Protein AF-A0A0U2YQA7-F1 (afdb_monomer_lite)

Radius of gyration: 14.61 Å; chains: 1; bounding box: 32×33×35 Å

Foldseek 3Di:
DFDPDPPDQQDQDHPDDDDDDDDDPPDPCVLVVVVVVLVVQLVVLHADDLVPDDRDALVSSCSNGVSLVVQLVVCCVVCVVPPPDDPSCVRNVSD

pLDDT: mean 96.43, std 2.33, range [85.69, 98.56]

Structure (mmCIF, N/CA/C/O backbone):
data_AF-A0A0U2YQA7-F1
#
_entry.id   AF-A0A0U2YQA7-F1
#
loop_
_atom_site.group_PDB
_atom_site.id
_atom_site.type_symbol
_atom_site.label_atom_id
_atom_site.label_alt_id
_atom_site.label_comp_id
_atom_site.label_asym_id
_atom_site.label_entity_id
_atom_site.label_seq_id
_atom_site.pdbx_PDB_ins_code
_atom_site.Cartn_x
_atom_site.Cartn_y
_atom_site.Cartn_z
_atom_site.occupancy
_atom_site.B_iso_or_equiv
_atom_site.auth_seq_id
_atom_site.auth_comp_id
_atom_site.auth_asym_id
_atom_site.auth_atom_id
_atom_site.pdbx_PDB_model_num
ATOM 1 N N . ARG A 1 1 ? 12.765 -15.266 4.229 1.00 93.00 1 ARG A N 1
ATOM 2 C CA . ARG A 1 1 ? 11.393 -15.763 4.488 1.00 93.00 1 ARG A CA 1
ATOM 3 C C . ARG A 1 1 ? 10.853 -15.053 5.722 1.00 93.00 1 ARG A C 1
ATOM 5 O O . ARG A 1 1 ? 11.563 -15.027 6.719 1.00 93.00 1 ARG A O 1
ATOM 12 N N . MET A 1 2 ? 9.669 -14.454 5.636 1.00 97.12 2 MET A N 1
ATOM 13 C CA . MET A 1 2 ? 8.974 -13.815 6.757 1.00 97.12 2 MET A CA 1
ATOM 14 C C . MET A 1 2 ? 8.249 -14.854 7.630 1.00 97.12 2 MET A C 1
ATOM 16 O O . MET A 1 2 ? 7.941 -15.954 7.163 1.00 97.12 2 MET A O 1
ATOM 20 N N . GLY A 1 3 ? 8.016 -14.499 8.897 1.00 96.81 3 GLY A N 1
ATOM 21 C CA . GLY A 1 3 ? 7.312 -15.318 9.890 1.00 96.81 3 GLY A CA 1
ATOM 22 C C . GLY A 1 3 ? 5.797 -15.092 9.914 1.00 96.81 3 GLY A C 1
ATOM 23 O O . GLY A 1 3 ? 5.219 -14.603 8.946 1.00 96.81 3 GLY A O 1
ATOM 24 N N . ALA A 1 4 ? 5.161 -15.467 11.028 1.00 97.25 4 ALA A N 1
ATOM 25 C CA . ALA A 1 4 ? 3.731 -15.255 11.252 1.00 97.25 4 ALA A CA 1
ATOM 26 C C . ALA A 1 4 ? 3.353 -13.764 11.190 1.00 97.25 4 ALA A C 1
ATOM 28 O O . ALA A 1 4 ? 4.142 -12.896 11.567 1.00 97.25 4 ALA A O 1
ATOM 29 N N . GLU A 1 5 ? 2.138 -13.477 10.723 1.00 96.06 5 GLU A N 1
ATOM 30 C CA . GLU A 1 5 ? 1.599 -12.118 10.722 1.00 96.06 5 GLU A CA 1
ATOM 31 C C . GLU A 1 5 ? 1.250 -11.640 12.138 1.00 96.06 5 GLU A C 1
ATOM 33 O O . GLU A 1 5 ? 0.900 -12.425 13.017 1.00 96.06 5 GLU A O 1
ATOM 38 N N . SER A 1 6 ? 1.324 -10.325 12.352 1.00 96.00 6 SER A N 1
ATOM 39 C CA . SER A 1 6 ? 0.995 -9.688 13.634 1.00 96.00 6 SER A CA 1
ATOM 40 C C . SER A 1 6 ? -0.496 -9.379 13.815 1.00 96.00 6 SER A C 1
ATOM 42 O O . SER A 1 6 ? -0.902 -8.962 14.894 1.00 96.00 6 SER A O 1
ATOM 44 N N . GLY A 1 7 ? -1.307 -9.517 12.760 1.00 95.12 7 GLY A N 1
ATOM 45 C CA . GLY A 1 7 ? -2.734 -9.168 12.763 1.00 95.12 7 GLY A CA 1
ATOM 46 C C . GLY A 1 7 ? -3.055 -7.680 12.548 1.00 95.12 7 GLY A C 1
ATOM 47 O O . GLY A 1 7 ? -4.230 -7.309 12.549 1.00 95.12 7 GLY A O 1
ATOM 48 N N . GLY A 1 8 ? -2.052 -6.817 12.337 1.00 97.06 8 GLY A N 1
ATOM 49 C CA . GLY A 1 8 ? -2.275 -5.396 12.042 1.00 97.06 8 GLY A CA 1
ATOM 50 C C . GLY A 1 8 ? -2.973 -5.171 10.693 1.00 97.06 8 GLY A C 1
ATOM 51 O O . GLY A 1 8 ? -2.564 -5.746 9.686 1.00 97.06 8 GLY A O 1
ATOM 52 N N . LEU A 1 9 ? -3.987 -4.295 10.659 1.00 97.56 9 LEU A N 1
ATOM 53 C CA . LEU A 1 9 ? -4.872 -4.081 9.494 1.00 97.56 9 LEU A CA 1
ATOM 54 C C . LEU A 1 9 ? -4.115 -3.737 8.203 1.00 97.56 9 LEU A C 1
ATOM 56 O O . LEU A 1 9 ? -4.416 -4.266 7.137 1.00 97.56 9 LEU A O 1
ATOM 60 N N . MET A 1 10 ? -3.108 -2.871 8.339 1.00 97.06 10 MET A N 1
ATOM 61 C CA . MET A 1 10 ? -2.232 -2.394 7.264 1.00 97.06 10 MET A CA 1
ATOM 62 C C . MET A 1 10 ? -0.791 -2.909 7.427 1.00 97.06 10 MET A C 1
ATOM 64 O O . MET A 1 10 ? 0.157 -2.318 6.910 1.00 97.06 10 MET A O 1
ATOM 68 N N . SER A 1 11 ? -0.596 -4.010 8.162 1.00 97.50 11 SER A N 1
ATOM 69 C CA . SER A 1 11 ? 0.727 -4.619 8.331 1.00 97.50 11 SER A CA 1
ATOM 70 C C . SER A 1 11 ? 1.225 -5.194 6.999 1.00 97.50 11 SER A C 1
ATOM 72 O O . SER A 1 11 ? 0.490 -5.893 6.296 1.00 97.50 11 SER A O 1
ATOM 74 N N . PHE A 1 12 ? 2.469 -4.878 6.628 1.00 97.88 12 PHE A N 1
ATOM 75 C CA . PHE A 1 12 ? 3.103 -5.406 5.415 1.00 97.88 12 PHE A CA 1
ATOM 76 C C . PHE A 1 12 ? 3.526 -6.883 5.553 1.00 97.88 12 PHE A C 1
ATOM 78 O O . PHE A 1 12 ? 3.190 -7.664 4.662 1.00 97.88 12 PHE A O 1
ATOM 85 N N . PRO A 1 13 ? 4.234 -7.304 6.624 1.00 97.06 13 PRO A N 1
ATOM 86 C CA . PRO A 1 13 ? 4.718 -8.677 6.729 1.00 97.06 13 PRO A CA 1
ATOM 87 C C . PRO A 1 13 ? 3.590 -9.713 6.797 1.00 97.06 13 PRO A C 1
ATOM 89 O O . PRO A 1 13 ? 2.698 -9.619 7.639 1.00 97.06 13 PRO A O 1
ATOM 92 N N . THR A 1 14 ? 3.698 -10.738 5.953 1.00 95.81 14 THR A N 1
ATOM 93 C CA . THR A 1 14 ? 2.860 -11.947 5.945 1.00 95.81 14 THR A CA 1
ATOM 94 C C . THR A 1 14 ? 3.752 -13.187 5.797 1.00 95.81 14 THR A C 1
ATOM 96 O O . THR A 1 14 ? 4.900 -13.058 5.352 1.00 95.81 14 THR A O 1
ATOM 99 N N . PRO A 1 15 ? 3.283 -14.395 6.165 1.00 97.06 15 PRO A N 1
ATOM 100 C CA . PRO A 1 15 ? 4.055 -15.618 5.969 1.00 97.06 15 PRO A CA 1
ATOM 101 C C . PRO A 1 15 ? 4.409 -15.829 4.493 1.00 97.06 15 PRO A C 1
ATOM 103 O O . PRO A 1 15 ? 3.530 -15.990 3.653 1.00 97.06 15 PRO A O 1
ATOM 106 N N . GLY A 1 16 ? 5.703 -15.873 4.166 1.00 96.62 16 GLY A N 1
ATOM 107 C CA . GLY A 1 16 ? 6.129 -16.022 2.775 1.00 96.62 16 GLY A CA 1
ATOM 108 C C . GLY A 1 16 ? 7.512 -15.461 2.480 1.00 96.62 16 GLY A C 1
ATOM 109 O O . GLY A 1 16 ? 8.384 -15.375 3.353 1.00 96.62 16 GLY A O 1
ATOM 110 N N . TRP A 1 17 ? 7.733 -15.103 1.221 1.00 97.31 17 TRP A N 1
ATOM 111 C CA . TRP A 1 17 ? 8.975 -14.500 0.751 1.00 97.31 17 TRP A CA 1
ATOM 112 C C . TRP A 1 17 ? 8.788 -13.002 0.557 1.00 97.31 17 TRP A C 1
ATOM 114 O O . TRP A 1 17 ? 7.766 -12.559 0.053 1.00 97.31 17 TRP A O 1
ATOM 124 N N . THR A 1 18 ? 9.797 -12.238 0.958 1.00 96.94 18 THR A N 1
ATOM 125 C CA . THR A 1 18 ? 9.907 -10.822 0.616 1.00 96.94 18 THR A CA 1
ATOM 126 C C . THR A 1 18 ? 11.085 -10.666 -0.331 1.00 96.94 18 THR A C 1
ATOM 128 O O . THR A 1 18 ? 12.106 -11.340 -0.152 1.00 96.94 18 THR A O 1
ATOM 131 N N . LEU A 1 19 ? 10.933 -9.801 -1.325 1.00 96.25 19 LEU A N 1
ATOM 132 C CA . LEU A 1 19 ? 11.978 -9.429 -2.262 1.00 96.25 19 LEU A CA 1
ATOM 133 C C . LEU A 1 19 ? 12.016 -7.906 -2.337 1.00 96.25 19 LEU A C 1
ATOM 135 O O . LEU A 1 19 ? 10.984 -7.264 -2.511 1.00 96.25 19 LEU A O 1
ATOM 139 N N . THR A 1 20 ? 13.216 -7.351 -2.230 1.00 96.12 20 THR A N 1
ATOM 140 C CA . THR A 1 20 ? 13.481 -5.932 -2.456 1.00 96.12 20 THR A CA 1
ATOM 141 C C . THR A 1 20 ? 14.549 -5.845 -3.528 1.00 96.12 20 THR A C 1
ATOM 143 O O . THR A 1 20 ? 15.553 -6.553 -3.447 1.00 96.12 20 THR A O 1
ATOM 146 N N . VAL A 1 21 ? 14.325 -4.995 -4.524 1.00 93.38 21 VAL A N 1
ATOM 147 C CA . VAL A 1 21 ? 15.266 -4.745 -5.615 1.00 93.38 21 VAL A CA 1
ATOM 148 C C . VAL A 1 21 ? 15.462 -3.245 -5.770 1.00 93.38 21 VAL A C 1
ATOM 150 O O . VAL A 1 21 ? 14.508 -2.484 -5.621 1.00 93.38 21 VAL A O 1
ATOM 153 N N . ASP A 1 22 ? 16.687 -2.844 -6.092 1.00 93.62 22 ASP A N 1
ATOM 154 C CA . ASP A 1 22 ? 17.017 -1.464 -6.428 1.00 93.62 22 ASP A CA 1
ATOM 155 C C . ASP A 1 22 ? 17.185 -1.363 -7.947 1.00 93.62 22 ASP A C 1
ATOM 157 O O . ASP A 1 22 ? 17.978 -2.089 -8.551 1.00 93.62 22 ASP A O 1
ATOM 161 N N . LEU A 1 23 ? 16.403 -0.481 -8.570 1.00 90.75 23 LEU A N 1
ATOM 162 C CA . LEU A 1 23 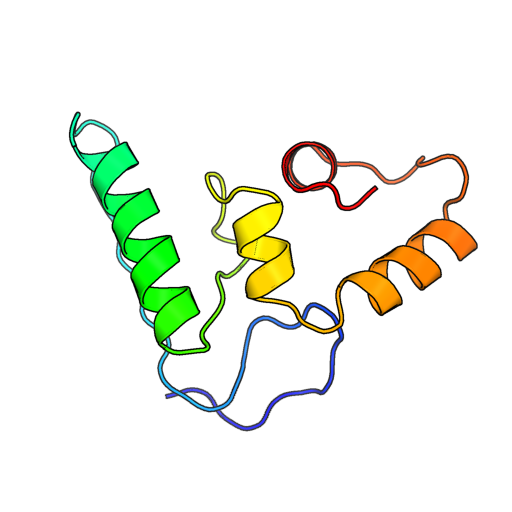? 16.363 -0.277 -10.018 1.00 90.75 23 LEU A CA 1
ATOM 163 C C . LEU A 1 23 ? 16.814 1.152 -10.342 1.00 90.75 23 LEU A C 1
ATOM 165 O O . LEU A 1 23 ? 16.489 2.094 -9.619 1.00 90.75 23 LEU A O 1
ATOM 169 N N . ALA A 1 24 ? 17.559 1.331 -11.433 1.00 90.94 24 ALA A N 1
ATOM 170 C CA . ALA A 1 24 ? 18.030 2.651 -11.842 1.00 90.94 24 ALA A CA 1
ATOM 171 C C . ALA A 1 24 ? 16.858 3.534 -12.315 1.00 90.94 24 ALA A C 1
ATOM 173 O O . ALA A 1 24 ? 16.153 3.187 -13.259 1.00 90.94 24 ALA A O 1
ATOM 174 N N . ALA A 1 25 ? 16.686 4.707 -11.700 1.00 85.69 25 ALA A N 1
ATOM 175 C CA . ALA A 1 25 ? 15.522 5.587 -11.886 1.00 85.69 25 ALA A CA 1
ATOM 176 C C . ALA A 1 25 ? 15.407 6.282 -13.267 1.00 85.69 25 ALA A C 1
ATOM 178 O O . ALA A 1 25 ? 14.492 7.073 -13.473 1.00 85.69 25 ALA A O 1
ATOM 179 N N . GLY A 1 26 ? 16.326 6.024 -14.204 1.00 86.81 26 GLY A N 1
ATOM 180 C CA . GLY A 1 26 ? 16.390 6.690 -15.514 1.00 86.81 26 GLY A CA 1
ATOM 181 C C . GLY A 1 26 ? 15.945 5.840 -16.706 1.00 86.81 26 GLY A C 1
ATOM 182 O O . GLY A 1 26 ? 15.976 6.324 -17.835 1.00 86.81 26 GLY A O 1
ATOM 183 N N . ASP A 1 27 ? 15.567 4.581 -16.485 1.00 90.69 27 ASP A N 1
ATOM 184 C CA . ASP A 1 27 ? 15.143 3.696 -17.568 1.00 90.69 27 ASP A CA 1
ATOM 185 C C . ASP A 1 27 ? 13.697 4.004 -17.995 1.00 90.69 27 ASP A C 1
ATOM 187 O O . ASP A 1 27 ? 12.775 4.001 -17.177 1.00 90.69 27 ASP A O 1
ATOM 191 N N . ALA A 1 28 ? 13.482 4.249 -19.290 1.00 93.00 28 ALA A N 1
ATOM 192 C CA . ALA A 1 28 ? 12.160 4.562 -19.837 1.00 93.00 28 ALA A CA 1
ATOM 193 C C . ALA A 1 28 ? 11.151 3.403 -19.696 1.00 93.00 28 ALA A C 1
ATOM 195 O O . ALA A 1 28 ? 9.940 3.634 -19.702 1.00 93.00 28 ALA A O 1
ATOM 196 N N . GLY A 1 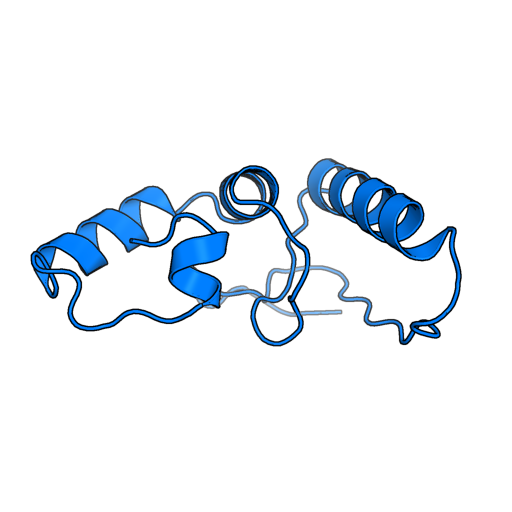29 ? 11.629 2.165 -19.559 1.00 94.88 29 GLY A N 1
ATOM 197 C CA . GLY A 1 29 ? 10.820 0.975 -19.312 1.00 94.88 29 GLY A CA 1
ATOM 198 C C . GLY A 1 29 ? 10.451 0.764 -17.843 1.00 94.88 29 GLY A C 1
ATOM 199 O O . GLY A 1 29 ? 9.546 -0.028 -17.565 1.00 94.88 29 GLY A O 1
ATOM 200 N N . LEU A 1 30 ? 11.084 1.477 -16.901 1.00 94.38 30 LEU A N 1
ATOM 201 C CA . LEU A 1 30 ? 10.863 1.288 -15.464 1.00 94.38 30 LEU A CA 1
ATOM 202 C C . LEU A 1 30 ? 9.386 1.430 -15.046 1.00 94.38 30 LEU A C 1
ATOM 204 O O . LEU A 1 30 ? 8.910 0.562 -14.316 1.00 94.38 30 LEU A O 1
ATOM 208 N N . PRO A 1 31 ? 8.610 2.428 -15.518 1.00 93.00 31 PRO A N 1
ATOM 209 C CA . PRO A 1 31 ? 7.201 2.543 -15.140 1.00 93.00 31 PRO A CA 1
ATOM 210 C C . PRO A 1 31 ? 6.354 1.342 -15.573 1.00 93.00 31 PRO A C 1
ATOM 212 O O . PRO A 1 31 ? 5.452 0.928 -14.843 1.00 93.00 31 PRO A O 1
ATOM 215 N N . LYS A 1 32 ? 6.643 0.769 -16.751 1.00 94.81 32 LYS A N 1
ATOM 216 C CA . LYS A 1 32 ? 5.959 -0.441 -17.219 1.00 94.81 32 LYS A CA 1
ATOM 217 C C . LYS A 1 32 ? 6.354 -1.635 -16.354 1.00 94.81 32 LYS A C 1
ATOM 219 O O . LYS A 1 32 ? 5.478 -2.356 -15.896 1.00 94.81 32 LYS A O 1
ATOM 224 N N . LEU A 1 33 ? 7.651 -1.804 -16.096 1.00 95.00 33 LEU A N 1
ATOM 225 C CA . LEU A 1 33 ? 8.161 -2.888 -15.260 1.00 95.00 33 LEU A CA 1
ATOM 226 C C . LEU A 1 33 ? 7.536 -2.869 -13.859 1.00 95.00 33 LEU A C 1
ATOM 228 O O . LEU A 1 33 ? 7.102 -3.910 -13.384 1.00 95.00 33 LEU A O 1
ATOM 232 N N . VAL A 1 34 ? 7.457 -1.702 -13.211 1.00 94.75 34 VAL A N 1
ATOM 233 C CA . VAL A 1 34 ? 6.835 -1.572 -11.881 1.00 94.75 34 VAL A CA 1
ATOM 234 C C . VAL A 1 34 ? 5.370 -2.014 -11.917 1.00 94.75 34 VAL A C 1
ATOM 236 O O . VAL A 1 34 ? 4.949 -2.768 -11.050 1.00 94.75 34 VAL A O 1
ATOM 239 N N . ARG A 1 35 ? 4.616 -1.637 -12.956 1.00 95.31 35 ARG A N 1
ATOM 240 C CA . ARG A 1 35 ? 3.218 -2.065 -13.113 1.00 95.31 35 ARG A CA 1
ATOM 241 C C . ARG A 1 35 ? 3.078 -3.571 -13.338 1.00 95.31 35 ARG A C 1
ATOM 243 O O . ARG A 1 35 ? 2.233 -4.198 -12.709 1.00 95.31 35 ARG A O 1
ATOM 250 N N . ASP A 1 36 ? 3.915 -4.148 -14.198 1.00 96.69 36 ASP A N 1
ATOM 251 C CA . ASP A 1 36 ? 3.930 -5.596 -14.429 1.00 96.69 36 ASP A CA 1
ATOM 252 C C . ASP A 1 36 ? 4.266 -6.349 -13.119 1.00 96.69 36 ASP A C 1
ATOM 254 O O . ASP A 1 36 ? 3.713 -7.413 -12.837 1.00 96.69 36 ASP A O 1
ATOM 258 N N . LEU A 1 37 ? 5.157 -5.790 -12.288 1.00 96.56 37 LEU A N 1
ATOM 259 C CA . LEU A 1 37 ? 5.493 -6.343 -10.973 1.00 96.56 37 LEU A CA 1
ATOM 260 C C . LEU A 1 37 ? 4.332 -6.238 -9.979 1.00 96.56 37 LEU A C 1
ATOM 262 O O . LEU A 1 37 ? 4.121 -7.194 -9.232 1.00 96.56 37 LEU A O 1
ATOM 266 N N . ASP A 1 38 ? 3.573 -5.139 -9.977 1.00 97.44 38 ASP A N 1
ATOM 267 C CA . ASP A 1 38 ? 2.373 -5.011 -9.142 1.00 97.44 38 ASP A CA 1
ATOM 268 C C . ASP A 1 38 ? 1.373 -6.139 -9.457 1.00 97.44 38 ASP A C 1
ATOM 270 O O . ASP A 1 38 ? 0.905 -6.837 -8.554 1.00 97.44 38 ASP A O 1
ATOM 274 N N . GLU A 1 39 ? 1.104 -6.389 -10.743 1.00 97.69 39 GLU A N 1
ATOM 275 C CA . GLU A 1 39 ? 0.213 -7.470 -11.188 1.00 97.69 39 GLU A CA 1
ATOM 276 C C . GLU A 1 39 ? 0.710 -8.852 -10.740 1.00 97.69 39 GLU A C 1
ATOM 278 O O . GLU A 1 39 ? -0.065 -9.649 -10.205 1.00 97.69 39 GLU A O 1
ATOM 283 N N . LEU A 1 40 ? 2.008 -9.131 -10.902 1.00 98.00 40 LEU A N 1
ATOM 284 C CA . LEU A 1 40 ? 2.613 -10.402 -10.492 1.00 98.00 40 LEU A CA 1
ATOM 285 C C . LEU A 1 40 ? 2.549 -10.621 -8.977 1.00 98.00 40 LEU A C 1
ATOM 287 O O . LEU A 1 40 ? 2.224 -11.722 -8.522 1.00 98.00 40 LEU A O 1
ATOM 291 N N . VAL A 1 41 ? 2.852 -9.586 -8.189 1.00 97.81 41 VAL A N 1
ATOM 292 C CA . VAL A 1 41 ? 2.808 -9.653 -6.723 1.00 97.81 41 VAL A CA 1
ATOM 293 C C . VAL A 1 41 ? 1.383 -9.924 -6.249 1.00 97.81 41 VAL A C 1
ATOM 295 O O . VAL A 1 41 ? 1.179 -10.812 -5.417 1.00 97.81 41 VAL A O 1
ATOM 298 N N . LEU A 1 42 ? 0.397 -9.210 -6.795 1.00 97.94 42 LEU A N 1
ATOM 299 C CA . LEU A 1 42 ? -1.008 -9.388 -6.427 1.00 97.94 42 LEU A CA 1
ATOM 300 C C . LEU A 1 42 ? -1.558 -10.748 -6.872 1.00 97.94 42 LEU A C 1
ATOM 302 O O . LEU A 1 42 ? -2.256 -11.401 -6.095 1.00 97.94 42 LEU A O 1
ATOM 306 N N . ALA A 1 43 ? -1.204 -11.223 -8.070 1.00 98.00 43 ALA A N 1
ATOM 307 C CA . ALA A 1 43 ? -1.595 -12.549 -8.554 1.00 98.00 43 ALA A CA 1
ATOM 308 C C . ALA A 1 43 ? -1.055 -13.684 -7.664 1.00 98.00 43 ALA A C 1
ATOM 310 O O . ALA A 1 43 ? -1.697 -14.725 -7.524 1.00 98.00 43 ALA A O 1
ATOM 311 N N . ALA A 1 44 ? 0.093 -13.471 -7.016 1.00 97.44 44 ALA A N 1
ATOM 312 C CA . ALA A 1 44 ? 0.662 -14.392 -6.035 1.00 97.44 44 ALA A CA 1
ATOM 313 C C . ALA A 1 44 ? 0.062 -14.251 -4.617 1.00 97.44 44 ALA A C 1
ATOM 315 O O . ALA A 1 44 ? 0.517 -14.930 -3.694 1.00 97.44 44 ALA A O 1
ATOM 316 N N . GLY A 1 45 ? -0.926 -13.371 -4.414 1.00 96.31 45 GLY A N 1
ATOM 317 C CA . GLY A 1 45 ? -1.510 -13.076 -3.099 1.00 96.31 45 GLY A CA 1
ATOM 318 C C . GLY A 1 45 ? -0.612 -12.226 -2.191 1.00 96.31 45 GLY A C 1
ATOM 319 O O . GLY A 1 45 ? -0.819 -12.188 -0.976 1.00 96.31 45 GLY A O 1
ATOM 320 N N . GLY A 1 46 ? 0.409 -11.580 -2.759 1.00 97.31 46 GLY A N 1
ATOM 321 C CA . GLY A 1 46 ? 1.328 -10.692 -2.055 1.00 97.31 46 GLY A CA 1
ATOM 322 C C . GLY A 1 46 ? 0.791 -9.267 -1.890 1.00 97.31 46 GLY A C 1
ATOM 323 O O . GLY A 1 46 ? -0.357 -8.956 -2.200 1.00 97.31 46 GLY A O 1
ATOM 324 N N . ARG A 1 47 ? 1.647 -8.378 -1.375 1.00 97.56 47 ARG A N 1
ATOM 325 C CA . ARG A 1 47 ? 1.366 -6.941 -1.222 1.00 97.56 47 ARG A CA 1
ATOM 326 C C . ARG A 1 47 ? 2.655 -6.123 -1.232 1.00 97.56 47 ARG A C 1
ATOM 328 O O . ARG A 1 47 ? 3.728 -6.669 -0.984 1.00 97.56 47 ARG A O 1
ATOM 335 N N . HIS A 1 48 ? 2.539 -4.816 -1.450 1.00 97.69 48 HIS A N 1
ATOM 336 C CA . HIS A 1 48 ? 3.670 -3.882 -1.452 1.00 97.69 48 HIS A CA 1
ATOM 337 C C . HIS A 1 48 ? 3.888 -3.238 -0.086 1.00 97.69 48 HIS A C 1
ATOM 339 O O . HIS A 1 48 ? 2.951 -3.046 0.685 1.00 97.69 48 HIS A O 1
ATOM 345 N N . TYR A 1 49 ? 5.136 -2.873 0.212 1.00 97.69 49 TYR A N 1
ATOM 346 C CA . TYR A 1 49 ? 5.481 -2.195 1.455 1.00 97.69 49 TYR A CA 1
ATOM 347 C C . TYR A 1 49 ? 5.369 -0.677 1.299 1.00 97.69 49 TYR A C 1
ATOM 349 O O . TYR A 1 49 ? 6.196 -0.061 0.631 1.00 97.69 49 TYR A O 1
ATOM 357 N N . LEU A 1 50 ? 4.400 -0.057 1.978 1.00 97.50 50 LEU A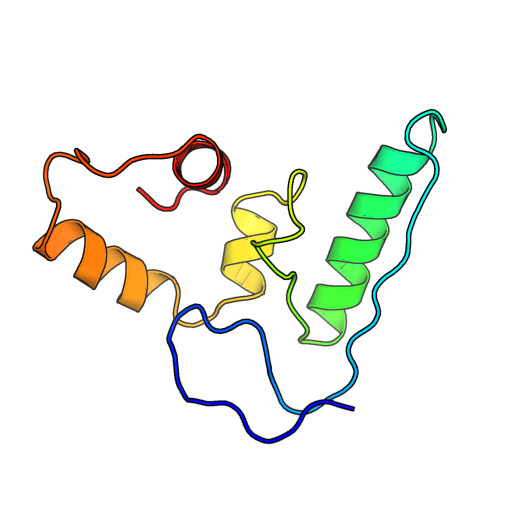 N 1
ATOM 358 C CA . LEU A 1 50 ? 4.153 1.389 1.887 1.00 97.50 50 LEU A CA 1
ATOM 359 C C . LEU A 1 50 ? 5.367 2.265 2.240 1.00 97.50 50 LEU A C 1
ATOM 361 O O . LEU A 1 50 ? 5.534 3.329 1.656 1.00 97.50 50 LEU A O 1
ATOM 365 N N . ALA A 1 51 ? 6.258 1.821 3.134 1.00 97.81 51 ALA A N 1
ATOM 366 C CA . ALA A 1 51 ? 7.474 2.575 3.469 1.00 97.81 51 ALA A CA 1
ATOM 367 C C . ALA A 1 51 ? 8.502 2.637 2.319 1.00 97.81 51 ALA A C 1
ATOM 369 O O . ALA A 1 51 ? 9.503 3.346 2.421 1.00 97.81 51 ALA A O 1
ATOM 370 N N . LYS A 1 52 ? 8.290 1.857 1.254 1.00 95.88 52 LYS A N 1
ATOM 371 C CA . LYS A 1 52 ? 9.130 1.786 0.052 1.00 95.88 52 LYS A CA 1
ATOM 372 C C . LYS A 1 52 ? 8.356 2.147 -1.220 1.00 95.88 52 LYS A C 1
ATOM 374 O O . LYS A 1 52 ? 8.901 2.010 -2.308 1.00 95.88 52 LYS A O 1
ATOM 379 N N . ASP A 1 53 ? 7.105 2.584 -1.089 1.00 95.75 53 ASP A N 1
ATOM 380 C CA . ASP A 1 53 ? 6.232 2.874 -2.221 1.00 95.75 53 ASP A CA 1
ATOM 381 C C . ASP A 1 53 ? 6.176 4.369 -2.559 1.00 95.75 53 ASP A C 1
ATOM 383 O O . ASP A 1 53 ? 5.867 5.212 -1.713 1.00 95.75 53 ASP A O 1
ATOM 387 N N . SER A 1 54 ? 6.333 4.664 -3.847 1.00 93.44 54 SER A N 1
ATOM 388 C CA . SER A 1 54 ? 6.028 5.961 -4.456 1.00 93.44 54 SER A CA 1
ATOM 389 C C . SER A 1 54 ? 5.192 5.860 -5.740 1.00 93.44 54 SER A C 1
ATOM 391 O O . SER A 1 54 ? 4.957 6.890 -6.371 1.00 93.44 54 SER A O 1
ATOM 393 N N . HIS A 1 55 ? 4.737 4.665 -6.141 1.00 92.88 55 HIS A N 1
ATOM 394 C CA . HIS A 1 55 ? 4.186 4.425 -7.486 1.00 92.88 55 HIS A CA 1
ATOM 395 C C . HIS A 1 55 ? 2.865 3.656 -7.522 1.00 92.88 55 HIS A C 1
ATOM 397 O O . HIS A 1 55 ? 2.120 3.830 -8.487 1.00 92.88 55 HIS A O 1
ATOM 403 N N . ALA A 1 56 ? 2.557 2.855 -6.500 1.00 95.88 56 ALA A N 1
ATOM 404 C CA . ALA A 1 56 ? 1.339 2.058 -6.452 1.00 95.88 56 ALA A CA 1
ATOM 405 C C . ALA A 1 56 ? 0.087 2.930 -6.621 1.00 95.88 56 ALA A C 1
ATOM 407 O O . ALA A 1 56 ? 0.049 4.105 -6.225 1.00 95.88 56 ALA A O 1
ATOM 408 N N . THR A 1 57 ? -0.952 2.328 -7.193 1.00 97.56 57 THR A N 1
ATOM 409 C CA . THR A 1 57 ? -2.270 2.950 -7.333 1.00 97.56 57 THR A CA 1
ATOM 410 C C . THR A 1 57 ? -3.179 2.574 -6.154 1.00 97.56 57 THR A C 1
ATOM 412 O O . THR A 1 57 ? -2.905 1.593 -5.449 1.00 97.56 57 THR A O 1
ATOM 415 N N . PRO A 1 58 ? -4.288 3.305 -5.926 1.00 98.25 58 PRO A N 1
ATOM 416 C CA . PRO A 1 58 ? -5.301 2.911 -4.946 1.00 98.25 58 PRO A CA 1
ATOM 417 C C . PRO A 1 58 ? -5.796 1.469 -5.113 1.00 98.25 58 PRO A C 1
ATOM 419 O O . PRO A 1 58 ? -6.028 0.771 -4.127 1.00 98.25 58 PRO A O 1
ATOM 422 N N . GLU A 1 59 ? -5.943 1.000 -6.353 1.00 98.00 59 GLU A N 1
ATOM 423 C CA . GLU A 1 59 ? -6.420 -0.348 -6.676 1.00 98.00 59 GLU A CA 1
ATOM 424 C C . GLU A 1 59 ? -5.424 -1.416 -6.218 1.00 98.00 59 GLU A C 1
ATOM 426 O O . GLU A 1 59 ? -5.834 -2.404 -5.606 1.00 98.00 59 GLU A O 1
ATOM 431 N N . VAL A 1 60 ? -4.124 -1.187 -6.440 1.00 98.12 60 VAL A N 1
ATOM 432 C CA . VAL A 1 60 ? -3.052 -2.094 -5.996 1.00 98.12 60 VAL A CA 1
ATOM 433 C C . VAL A 1 60 ? -3.059 -2.232 -4.474 1.00 98.12 60 VAL A C 1
ATOM 435 O O . VAL A 1 60 ? -3.004 -3.342 -3.941 1.00 98.12 60 VAL A O 1
ATOM 438 N N . ILE A 1 61 ? -3.193 -1.117 -3.752 1.00 98.00 61 ILE A N 1
ATOM 439 C CA . ILE A 1 61 ? -3.239 -1.134 -2.284 1.00 98.00 61 ILE A CA 1
ATOM 440 C C . ILE A 1 61 ? -4.517 -1.796 -1.772 1.00 98.00 61 ILE A C 1
ATOM 442 O O . ILE A 1 61 ? -4.454 -2.615 -0.856 1.00 98.00 61 ILE A O 1
ATOM 446 N N . ARG A 1 62 ? -5.669 -1.511 -2.385 1.00 97.81 62 ARG A N 1
ATOM 447 C CA . ARG A 1 62 ? -6.947 -2.141 -2.029 1.00 97.81 62 ARG A CA 1
ATOM 448 C C . ARG A 1 62 ? -6.912 -3.658 -2.220 1.00 97.81 62 ARG A C 1
ATOM 450 O O . ARG A 1 62 ? -7.429 -4.377 -1.371 1.00 97.81 62 ARG A O 1
ATOM 457 N N . ALA A 1 63 ? -6.287 -4.137 -3.294 1.00 97.69 63 ALA A N 1
ATOM 458 C CA . ALA A 1 63 ? -6.123 -5.564 -3.556 1.00 97.69 63 ALA A CA 1
ATOM 459 C C . ALA A 1 63 ? -5.136 -6.228 -2.577 1.00 97.69 63 ALA A C 1
ATOM 461 O O . ALA A 1 63 ? -5.399 -7.324 -2.085 1.00 97.69 63 ALA A O 1
ATOM 462 N N . GLY A 1 64 ? -4.024 -5.558 -2.256 1.00 97.31 64 GLY A N 1
ATOM 463 C CA . GLY A 1 64 ? -2.989 -6.095 -1.364 1.00 97.31 64 GLY A CA 1
ATOM 464 C C . GLY A 1 64 ? -3.352 -6.083 0.127 1.00 97.31 64 GLY A C 1
ATOM 465 O O . GLY A 1 64 ? -2.782 -6.857 0.901 1.00 97.31 64 GLY A O 1
ATOM 466 N N . TYR A 1 65 ? -4.296 -5.234 0.548 1.00 98.00 65 TYR A N 1
ATOM 467 C CA . TYR A 1 65 ? -4.694 -5.055 1.950 1.00 98.00 65 TYR A CA 1
ATOM 468 C C . TYR A 1 65 ? -6.198 -5.321 2.165 1.00 98.00 65 TYR A C 1
ATOM 470 O O . TYR A 1 65 ? -6.997 -4.384 2.211 1.00 98.00 65 TYR A O 1
ATOM 478 N N . PRO A 1 66 ? -6.613 -6.585 2.398 1.00 96.12 66 PRO A N 1
ATOM 479 C CA . PRO A 1 66 ? -8.030 -6.960 2.513 1.00 96.12 66 PRO A CA 1
ATOM 480 C C . PRO A 1 66 ? -8.806 -6.264 3.643 1.00 96.12 66 PRO A C 1
ATOM 482 O O . PRO A 1 66 ? -10.024 -6.131 3.572 1.00 96.12 66 PRO A O 1
ATOM 485 N N . ARG A 1 67 ? -8.110 -5.804 4.692 1.00 97.75 67 ARG A N 1
ATOM 486 C CA . ARG A 1 67 ? -8.698 -5.092 5.842 1.00 97.75 67 ARG A CA 1
ATOM 487 C C . ARG A 1 67 ? -8.615 -3.566 5.712 1.00 97.75 67 ARG A C 1
ATOM 489 O O . ARG A 1 67 ? -8.834 -2.854 6.691 1.00 97.75 67 ARG A O 1
ATOM 496 N N . LEU A 1 68 ? -8.330 -3.044 4.514 1.00 98.12 68 LEU A N 1
ATOM 497 C CA . LEU A 1 68 ? -8.234 -1.602 4.266 1.00 98.12 68 LEU A CA 1
ATOM 498 C C . LEU A 1 68 ? -9.536 -0.865 4.613 1.00 98.12 68 LEU A C 1
ATOM 500 O O . LEU A 1 68 ? -9.484 0.209 5.199 1.00 98.12 68 LEU A O 1
ATOM 504 N N . ALA A 1 69 ? -10.703 -1.440 4.305 1.00 98.25 69 ALA A N 1
ATOM 505 C CA . ALA A 1 69 ? -11.990 -0.815 4.621 1.00 98.25 69 ALA A CA 1
ATOM 506 C C . ALA A 1 69 ? -12.211 -0.652 6.139 1.00 98.25 69 ALA A C 1
ATOM 508 O O . ALA A 1 69 ? -12.653 0.404 6.585 1.00 98.25 69 ALA A O 1
ATOM 509 N N . GLU A 1 70 ? -11.847 -1.666 6.932 1.00 98.56 70 GLU A N 1
ATOM 510 C CA . GLU A 1 70 ? -11.880 -1.612 8.402 1.00 98.56 70 GLU A CA 1
ATOM 511 C C . GLU A 1 70 ? -10.940 -0.521 8.928 1.00 98.56 70 GLU A C 1
ATOM 513 O O . GLU A 1 70 ? -11.323 0.289 9.772 1.00 98.56 70 GLU A O 1
ATOM 518 N N . TRP A 1 71 ? -9.727 -0.443 8.373 1.00 98.56 71 TRP A N 1
ATOM 519 C CA . TRP A 1 71 ? -8.766 0.597 8.730 1.00 98.56 71 TRP A CA 1
ATOM 520 C C . TRP A 1 71 ? -9.274 2.006 8.381 1.00 98.56 71 TRP A C 1
ATOM 522 O O . TRP A 1 71 ? -9.184 2.904 9.219 1.00 98.56 71 TRP A O 1
ATOM 532 N N . LYS A 1 72 ? -9.863 2.198 7.189 1.00 98.25 72 LYS A N 1
ATOM 533 C CA . LYS A 1 72 ? -10.446 3.485 6.769 1.00 98.25 72 LYS A CA 1
ATOM 534 C C . LYS A 1 72 ? -11.589 3.907 7.694 1.00 98.25 72 LYS A C 1
ATOM 536 O O . LYS A 1 72 ? -11.637 5.068 8.078 1.00 98.25 72 LYS A O 1
ATOM 541 N N . ALA A 1 73 ? -12.454 2.978 8.107 1.00 98.31 73 ALA A N 1
ATOM 542 C CA . ALA A 1 73 ? -1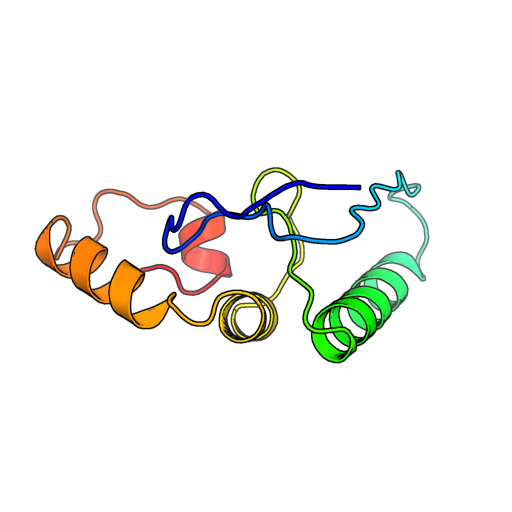3.543 3.273 9.039 1.00 98.31 73 ALA A CA 1
ATOM 543 C C . ALA A 1 73 ? -13.026 3.782 10.396 1.00 98.31 73 ALA A C 1
ATOM 545 O O . ALA A 1 73 ? -13.511 4.794 10.898 1.00 98.31 73 ALA A O 1
ATOM 546 N N . ILE A 1 74 ? -11.999 3.128 10.953 1.00 98.25 74 ILE A N 1
ATOM 547 C CA . ILE A 1 74 ? -11.349 3.577 12.194 1.00 98.25 74 ILE A CA 1
ATOM 548 C C . ILE A 1 74 ? -10.721 4.957 11.991 1.00 98.25 74 ILE A C 1
ATOM 550 O O . ILE A 1 74 ? -10.923 5.846 12.813 1.00 98.25 74 ILE A O 1
ATOM 554 N N . ARG A 1 75 ? -9.998 5.172 10.885 1.00 97.75 75 ARG A N 1
ATOM 555 C CA . ARG A 1 75 ? -9.425 6.488 10.578 1.00 97.75 75 ARG A CA 1
ATOM 556 C C . ARG A 1 75 ? -10.513 7.568 10.557 1.00 97.75 75 ARG A C 1
ATOM 558 O O . ARG A 1 75 ? -10.374 8.554 11.269 1.00 97.75 75 ARG A O 1
ATOM 565 N N . SER A 1 76 ? -11.591 7.378 9.797 1.00 97.38 76 SER A N 1
ATOM 566 C CA . SER A 1 76 ? -12.681 8.358 9.684 1.00 97.38 76 SER A CA 1
ATOM 567 C C . SER A 1 76 ? -13.406 8.611 11.010 1.00 97.38 76 SER A C 1
ATOM 569 O O . SER A 1 76 ? -13.930 9.700 11.213 1.00 97.38 76 SER A O 1
ATOM 571 N N . GLN A 1 77 ? -13.421 7.639 11.928 1.00 98.25 77 GLN A N 1
ATOM 572 C CA . GLN A 1 77 ? -13.959 7.827 13.277 1.00 98.25 77 GLN A CA 1
ATOM 573 C C . GLN A 1 77 ? -13.113 8.801 14.115 1.00 98.25 77 GLN A C 1
ATOM 575 O O . GLN A 1 77 ? -13.671 9.582 14.883 1.00 98.25 77 GLN A O 1
ATOM 580 N N . PHE A 1 78 ? -11.783 8.737 14.000 1.00 97.88 78 PHE A N 1
ATOM 581 C CA . PHE A 1 78 ? -10.860 9.532 14.823 1.00 97.88 78 PHE A CA 1
ATOM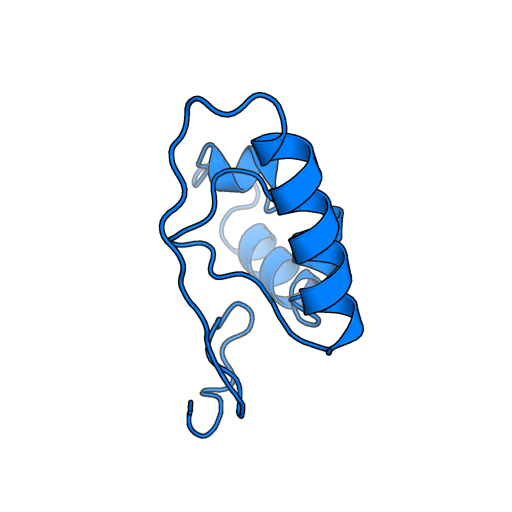 582 C C . PHE A 1 78 ? -10.342 10.805 14.137 1.00 97.88 78 PHE A C 1
ATOM 584 O O . PHE A 1 78 ? -9.846 11.696 14.821 1.00 97.88 78 PHE A O 1
ATOM 591 N N . ASP A 1 79 ? -10.463 10.903 12.814 1.00 98.06 79 ASP A N 1
ATOM 592 C CA . ASP A 1 79 ? -10.083 12.066 12.007 1.00 98.06 79 ASP A CA 1
ATOM 593 C C . ASP A 1 79 ? -11.135 12.352 10.913 1.00 98.06 79 ASP A C 1
ATOM 595 O O . ASP A 1 79 ? -10.856 12.195 9.719 1.00 98.06 79 ASP A O 1
ATOM 599 N N . PRO A 1 80 ? -12.372 12.730 11.296 1.00 96.56 80 PRO A N 1
ATOM 600 C CA . PRO A 1 80 ? -13.461 12.959 10.344 1.00 96.56 80 PRO A CA 1
ATOM 601 C C . PRO A 1 80 ? -13.192 14.132 9.392 1.00 96.56 80 PRO A C 1
ATOM 603 O O . PRO A 1 80 ? -13.652 14.110 8.253 1.00 96.56 80 PRO A O 1
ATOM 606 N N . ASP A 1 81 ? -12.414 15.123 9.833 1.00 96.69 81 ASP A N 1
ATOM 607 C CA . ASP A 1 81 ? -12.079 16.318 9.051 1.00 96.69 81 ASP A CA 1
ATOM 608 C C . ASP A 1 81 ? -10.810 16.139 8.197 1.00 96.69 81 ASP A C 1
ATOM 610 O O . ASP A 1 81 ? -10.424 17.038 7.449 1.00 96.69 81 ASP A O 1
ATOM 614 N N . GLY A 1 82 ? -10.147 14.980 8.287 1.00 95.19 82 GLY A N 1
ATOM 615 C CA . GLY A 1 82 ? -8.961 14.670 7.491 1.00 95.19 82 GLY A CA 1
ATOM 616 C C . GLY A 1 82 ? -7.737 15.530 7.813 1.00 95.19 82 GLY A C 1
ATOM 617 O O . GLY A 1 82 ? -6.929 15.797 6.918 1.00 95.19 82 GLY A O 1
ATOM 618 N N . VAL A 1 83 ? -7.591 15.954 9.070 1.00 97.81 83 VAL A N 1
ATOM 619 C CA . VAL A 1 83 ? -6.466 16.764 9.559 1.00 97.81 83 VAL A CA 1
ATOM 620 C C . VAL A 1 83 ? -5.141 16.024 9.360 1.00 97.81 83 VAL A C 1
ATOM 622 O O . VAL A 1 83 ? -4.133 16.631 8.988 1.00 97.81 83 VAL A O 1
ATOM 625 N N . TRP A 1 84 ? -5.130 14.703 9.558 1.00 97.50 84 TRP A N 1
ATOM 626 C CA . TRP A 1 84 ? -3.939 13.871 9.412 1.00 97.50 84 TRP A CA 1
ATOM 627 C C . TRP A 1 84 ? -3.861 13.323 7.986 1.00 97.50 84 TRP A C 1
ATOM 629 O O . TRP A 1 84 ? -4.393 12.260 7.658 1.00 97.50 84 TRP A O 1
ATOM 639 N N . SER A 1 85 ? -3.169 14.062 7.119 1.00 97.56 85 SER A N 1
ATOM 640 C CA . SER A 1 85 ? -3.055 13.737 5.697 1.00 97.56 85 SER A CA 1
ATOM 641 C C . SER A 1 85 ? -1.620 13.866 5.190 1.00 97.56 85 SER A C 1
ATOM 643 O O . SER A 1 85 ? -0.908 14.819 5.502 1.00 97.56 85 SER A O 1
ATOM 645 N N . SER A 1 86 ? -1.201 12.917 4.354 1.00 98.00 86 SER A N 1
ATOM 646 C CA . SER A 1 86 ? 0.082 12.918 3.646 1.00 98.00 86 SER A CA 1
ATOM 647 C C . SER A 1 86 ? -0.138 12.798 2.137 1.00 98.00 86 SER A C 1
ATOM 649 O O . SER A 1 86 ? -1.224 12.426 1.687 1.00 98.00 86 SER A O 1
ATOM 651 N N . ASP A 1 87 ? 0.898 13.064 1.337 1.00 98.44 87 ASP A N 1
ATOM 652 C CA . ASP A 1 87 ? 0.837 12.823 -0.112 1.00 98.44 87 ASP A CA 1
ATOM 653 C C . ASP A 1 87 ? 0.557 11.353 -0.435 1.00 98.44 87 ASP A C 1
ATOM 655 O O . ASP A 1 87 ? -0.208 11.055 -1.350 1.00 98.44 87 ASP A O 1
ATOM 659 N N . GLN A 1 88 ? 1.112 10.428 0.354 1.00 98.12 88 GLN A N 1
ATOM 660 C CA . GLN A 1 88 ? 0.825 9.004 0.214 1.00 98.12 88 GLN A CA 1
ATOM 661 C C . GLN A 1 88 ? -0.655 8.706 0.493 1.00 98.12 88 GLN A C 1
ATOM 663 O O . GLN A 1 88 ? -1.276 7.983 -0.281 1.00 98.12 88 GLN A O 1
ATOM 668 N N . ALA A 1 89 ? -1.244 9.297 1.539 1.00 97.81 89 ALA A N 1
ATOM 669 C CA . ALA A 1 89 ? -2.656 9.092 1.858 1.00 97.81 89 ALA A CA 1
ATOM 670 C C . ALA A 1 89 ? -3.591 9.635 0.767 1.00 97.81 89 ALA A C 1
ATOM 672 O O . ALA A 1 89 ? -4.565 8.970 0.415 1.00 97.81 89 ALA A O 1
ATOM 673 N N . ARG A 1 90 ? -3.266 10.802 0.192 1.00 97.88 90 ARG A N 1
ATOM 674 C CA . ARG A 1 90 ? -4.005 11.379 -0.942 1.00 97.88 90 ARG A CA 1
ATOM 675 C C . ARG A 1 90 ? -3.883 10.526 -2.203 1.00 97.88 90 ARG A C 1
ATOM 677 O O . ARG A 1 90 ? -4.893 10.223 -2.826 1.00 97.88 90 ARG A O 1
ATOM 684 N N . ARG A 1 91 ? -2.662 10.117 -2.570 1.00 98.25 91 ARG A N 1
ATOM 685 C CA . ARG A 1 91 ? -2.401 9.312 -3.777 1.00 98.25 91 ARG A CA 1
ATOM 686 C C . ARG A 1 91 ? -3.071 7.941 -3.725 1.00 98.25 91 ARG A C 1
ATOM 688 O O . ARG A 1 91 ? -3.514 7.455 -4.759 1.00 98.25 91 ARG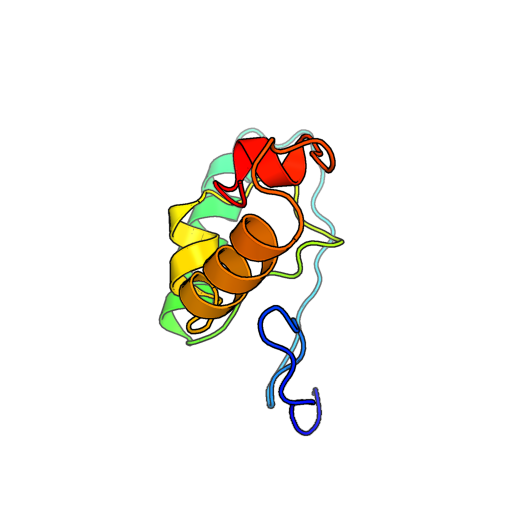 A O 1
ATOM 695 N N . LEU A 1 92 ? -3.107 7.316 -2.549 1.00 98.12 92 LEU A N 1
ATOM 696 C CA . LEU A 1 92 ? -3.559 5.934 -2.368 1.00 98.12 92 LEU A CA 1
ATOM 697 C C . LEU A 1 92 ? -5.014 5.808 -1.889 1.00 98.12 92 LEU A C 1
ATOM 699 O O . LEU A 1 92 ? -5.418 4.707 -1.528 1.00 98.12 92 LEU A O 1
ATOM 703 N N . ASP A 1 93 ? -5.794 6.897 -1.878 1.00 97.50 93 ASP A N 1
ATOM 704 C CA . ASP A 1 93 ? -7.187 6.901 -1.394 1.00 97.50 93 ASP A CA 1
ATOM 705 C C . ASP A 1 93 ? -7.313 6.322 0.034 1.00 97.50 93 ASP A C 1
ATOM 707 O O . ASP A 1 93 ? -8.129 5.443 0.326 1.00 97.50 93 ASP A O 1
ATOM 711 N N . LEU A 1 94 ? -6.459 6.792 0.949 1.00 96.81 94 LEU A N 1
ATOM 712 C CA . LEU A 1 94 ? -6.480 6.382 2.362 1.00 96.81 94 LEU A CA 1
ATOM 713 C C . LEU A 1 94 ? -7.279 7.346 3.249 1.00 96.81 94 LEU A C 1
ATOM 715 O O . LEU A 1 94 ? -7.443 7.082 4.441 1.00 96.81 94 LEU A O 1
ATOM 719 N N . LEU A 1 95 ? -7.749 8.458 2.676 1.00 94.06 95 LEU A N 1
ATOM 720 C CA . LEU A 1 95 ? -8.583 9.444 3.356 1.00 94.06 95 LEU A CA 1
ATOM 721 C C . LEU A 1 95 ? -10.079 9.078 3.330 1.00 94.06 95 LEU A C 1
ATOM 723 O O . LEU A 1 95 ? -10.457 8.134 2.598 1.00 94.06 95 LEU A O 1
#

Secondary structure (DSSP, 8-state):
-B------TT----SB--------TT-TTHHHHHHHHHHHHHHTT----GGG-SS--HHHHHHH-TTHHHHHHHHHHH-TT--S--HHHHHTT--

Sequence (95 aa):
RMGAESGGLMSFPTPGWTLTVDLAAGDAGLPKLVRDLDELVLAAGGRHYLAKDSHATPEVIRAGYPRLAEWKAIRSQFDPDGVWSSDQARRLDLL